Protein AF-X7YIC9-F1 (afdb_monomer_lite)

Sequence (78 aa):
MSSVTAGHGAASTVEIIPVTDLPEFRPGDNLAAAIAQAAPWLRDGDVVVITSKVVSKCEGRIVPAPKMSKRETSCGAS

Radius of gyration: 21.48 Å; chains: 1; bounding box: 40×48×59 Å

Organism: NCBI:txid1299334

Foldseek 3Di:
DDDPPPPPDPPDDDDDDDQPDQDDAAAQDDPVVSSCVSCVVDDPPDDDDDDPVRVCGHPNVDDPDPPDDDDDDDPDDD

Secondary structure (DSSP, 8-state):
-------TT--PPP------S-----TT--HHHHHHHH-TT--TT------HHHHHHHTS--PPPP------------

InterPro domains:
  IPR002847 Coenzyme F420:L-glutamate ligase-like domain [PF01996] (22-68)

pLDDT: mean 70.19, std 19.26, range [33.72, 92.62]

Structure (mmCIF, N/CA/C/O backbone):
data_AF-X7YIC9-F1
#
_entry.id   AF-X7YIC9-F1
#
loop_
_atom_site.group_PDB
_atom_site.id
_atom_site.type_symbol
_atom_site.label_atom_id
_atom_site.label_alt_id
_atom_site.label_comp_id
_atom_site.label_asym_id
_atom_site.label_entity_id
_atom_site.label_seq_id
_atom_site.pdbx_PDB_ins_code
_atom_site.Cartn_x
_atom_site.Cartn_y
_atom_site.Cartn_z
_atom_site.occupancy
_atom_site.B_iso_or_equiv
_atom_site.auth_seq_id
_atom_site.auth_comp_id
_atom_site.auth_asym_id
_atom_site.auth_atom_id
_atom_site.pdbx_PDB_model_num
ATOM 1 N N . MET A 1 1 ? 13.239 -29.373 -21.233 1.00 46.34 1 MET A N 1
ATOM 2 C CA . MET A 1 1 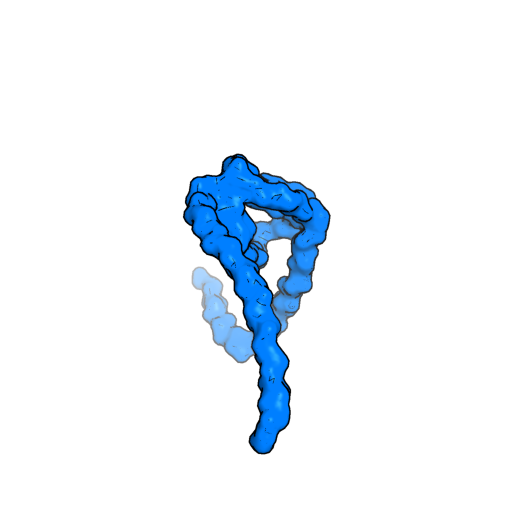? 14.603 -29.182 -20.701 1.00 46.34 1 MET A CA 1
ATOM 3 C C . MET A 1 1 ? 15.064 -27.789 -21.074 1.00 46.34 1 MET A C 1
ATOM 5 O O . MET A 1 1 ? 15.495 -27.591 -22.198 1.00 46.34 1 MET A O 1
ATOM 9 N N . SER A 1 2 ? 14.950 -26.847 -20.143 1.00 46.50 2 SER A N 1
ATOM 10 C CA . SER A 1 2 ? 15.698 -25.592 -20.201 1.00 46.50 2 SER A CA 1
ATOM 11 C C . SER A 1 2 ? 16.373 -25.463 -18.849 1.00 46.50 2 SER A C 1
ATOM 13 O O . SER A 1 2 ? 15.710 -25.303 -17.828 1.00 46.50 2 SER A O 1
ATOM 15 N N . SER A 1 3 ? 17.679 -25.704 -18.847 1.00 52.75 3 SER A N 1
ATOM 16 C CA . SER A 1 3 ? 18.530 -25.630 -17.666 1.00 52.75 3 SER A CA 1
ATOM 17 C C . SER A 1 3 ? 18.477 -24.210 -17.106 1.00 52.75 3 SER A C 1
ATOM 19 O O . SER A 1 3 ? 18.871 -23.271 -17.794 1.00 52.75 3 SER A O 1
ATOM 21 N N . VAL A 1 4 ? 18.001 -24.050 -15.869 1.00 56.12 4 VAL A N 1
ATOM 22 C CA . VAL A 1 4 ? 18.205 -22.816 -15.104 1.00 56.12 4 VAL A CA 1
ATOM 23 C C . VAL A 1 4 ? 19.661 -22.823 -14.664 1.00 56.12 4 VAL A C 1
ATOM 25 O O . VAL A 1 4 ? 20.032 -23.438 -13.667 1.00 56.12 4 VAL A O 1
ATOM 28 N N . THR A 1 5 ? 20.509 -22.171 -15.449 1.00 52.88 5 THR A N 1
ATOM 29 C CA . THR A 1 5 ? 21.849 -21.802 -15.006 1.00 52.88 5 THR A CA 1
ATOM 30 C C . THR A 1 5 ? 21.669 -20.735 -13.929 1.00 52.88 5 THR A C 1
ATOM 32 O O . THR A 1 5 ? 21.444 -19.567 -14.238 1.00 52.88 5 THR A O 1
ATOM 35 N N . ALA A 1 6 ? 21.699 -21.140 -12.658 1.00 61.69 6 ALA A N 1
ATOM 36 C CA . ALA A 1 6 ? 21.729 -20.224 -11.524 1.00 61.69 6 ALA A CA 1
ATOM 37 C C . ALA A 1 6 ? 23.084 -19.499 -11.517 1.00 61.69 6 ALA A C 1
ATOM 39 O O . ALA A 1 6 ? 24.052 -19.922 -10.885 1.00 61.69 6 ALA A O 1
ATOM 40 N N . GLY A 1 7 ? 23.172 -18.430 -12.306 1.00 47.28 7 GLY A N 1
ATOM 41 C CA . GLY A 1 7 ? 24.280 -17.494 -12.258 1.00 47.28 7 GLY A CA 1
ATOM 42 C C . GLY A 1 7 ? 24.200 -16.693 -10.964 1.00 47.28 7 GLY A C 1
ATOM 43 O O . GLY A 1 7 ? 23.324 -15.846 -10.810 1.00 47.28 7 GLY A O 1
ATOM 44 N N . HIS A 1 8 ? 25.133 -16.937 -10.047 1.00 56.06 8 HIS A N 1
ATOM 45 C CA . HIS A 1 8 ? 25.370 -16.109 -8.862 1.00 56.06 8 HIS A CA 1
ATOM 46 C C . HIS A 1 8 ? 25.999 -14.754 -9.243 1.00 56.06 8 HIS A C 1
ATOM 48 O O . HIS A 1 8 ? 27.114 -14.454 -8.822 1.00 56.06 8 HIS A O 1
ATOM 54 N N . GLY A 1 9 ? 25.322 -13.939 -10.060 1.00 57.75 9 GLY A N 1
ATOM 55 C CA . GLY A 1 9 ? 25.795 -12.578 -10.342 1.00 57.75 9 GLY A CA 1
ATOM 56 C C . GLY A 1 9 ? 25.559 -12.046 -11.750 1.00 57.75 9 GLY A C 1
ATOM 57 O O . GLY A 1 9 ? 26.500 -11.609 -12.400 1.00 57.75 9 GLY A O 1
ATOM 58 N N . ALA A 1 10 ? 24.306 -11.983 -12.194 1.00 58.03 10 ALA A N 1
ATOM 59 C CA . ALA A 1 10 ? 23.870 -10.799 -12.928 1.00 58.03 10 ALA A CA 1
ATOM 60 C C . ALA A 1 10 ? 23.046 -9.992 -11.924 1.00 58.03 10 ALA A C 1
ATOM 62 O O . ALA A 1 10 ? 21.926 -10.385 -11.603 1.00 58.03 10 ALA A O 1
ATOM 63 N N . ALA A 1 11 ? 23.629 -8.949 -11.328 1.00 65.00 11 ALA A N 1
ATOM 64 C CA . ALA A 1 11 ? 22.893 -8.082 -10.416 1.00 65.00 11 ALA A CA 1
ATOM 65 C C . ALA A 1 11 ? 21.703 -7.498 -11.188 1.00 65.00 11 ALA A C 1
ATOM 67 O O . ALA A 1 11 ? 21.873 -6.648 -12.057 1.00 65.00 11 ALA A O 1
ATOM 68 N N . SER A 1 12 ? 20.510 -8.031 -10.936 1.00 74.62 12 SER A N 1
ATOM 69 C CA . SER A 1 12 ? 19.283 -7.482 -11.498 1.00 74.62 12 SER A CA 1
ATOM 70 C C . SER A 1 12 ? 19.051 -6.131 -10.830 1.00 74.62 12 SER A C 1
ATOM 72 O O . SER A 1 12 ? 19.219 -6.018 -9.614 1.00 74.62 12 SER A O 1
ATOM 74 N N . THR A 1 13 ? 18.730 -5.102 -11.613 1.00 84.44 13 THR A N 1
ATOM 75 C CA . THR A 1 13 ? 18.455 -3.764 -11.077 1.00 84.44 13 THR A CA 1
ATOM 76 C C . THR A 1 13 ? 17.297 -3.845 -10.086 1.00 84.44 13 THR A C 1
ATOM 78 O O . THR A 1 13 ? 16.235 -4.365 -10.420 1.00 84.44 13 THR A O 1
ATOM 81 N N . VAL A 1 14 ? 17.508 -3.337 -8.871 1.00 84.88 14 VAL A N 1
ATOM 82 C CA . VAL A 1 14 ? 16.456 -3.164 -7.863 1.00 84.88 14 VAL A CA 1
ATOM 83 C C . VAL A 1 14 ? 16.094 -1.687 -7.817 1.00 84.88 14 VAL A C 1
ATOM 85 O O . VAL A 1 14 ? 16.965 -0.845 -7.598 1.00 84.88 14 VAL A O 1
ATOM 88 N N . GLU A 1 15 ? 14.813 -1.381 -7.997 1.00 89.19 15 GLU A N 1
ATOM 89 C CA . GLU A 1 15 ? 14.272 -0.027 -7.895 1.00 89.19 15 GLU A CA 1
ATOM 90 C C . GLU A 1 15 ? 13.365 0.081 -6.666 1.00 89.19 15 GLU A C 1
ATOM 92 O O . GLU A 1 15 ? 12.579 -0.818 -6.373 1.00 89.19 15 GLU A O 1
ATOM 97 N N . ILE A 1 16 ? 13.489 1.187 -5.930 1.00 91.12 16 ILE A N 1
ATOM 98 C CA . ILE A 1 16 ? 12.634 1.507 -4.784 1.00 91.12 16 ILE A CA 1
ATOM 99 C C . ILE A 1 16 ? 11.914 2.804 -5.120 1.00 91.12 16 ILE A C 1
ATOM 101 O O . ILE A 1 16 ? 12.524 3.873 -5.145 1.00 91.12 16 ILE A O 1
ATOM 105 N N . ILE A 1 17 ? 10.615 2.700 -5.379 1.00 92.62 17 ILE A N 1
ATOM 106 C CA . ILE A 1 17 ? 9.780 3.831 -5.777 1.00 92.62 17 ILE A CA 1
ATOM 107 C C . ILE A 1 17 ? 8.822 4.148 -4.622 1.00 92.62 17 ILE A C 1
ATOM 109 O O . ILE A 1 17 ? 8.107 3.253 -4.160 1.00 92.62 17 ILE A O 1
ATOM 113 N N . PRO A 1 18 ? 8.795 5.393 -4.116 1.00 90.88 18 PRO A N 1
ATOM 114 C CA . PRO A 1 18 ? 7.850 5.775 -3.080 1.00 90.88 18 PRO A CA 1
ATOM 115 C C . PRO A 1 18 ? 6.426 5.833 -3.643 1.00 90.88 18 PRO A C 1
ATOM 117 O O . PRO A 1 18 ? 6.192 6.375 -4.721 1.00 90.88 18 PRO A O 1
ATOM 120 N N . VAL A 1 19 ? 5.461 5.329 -2.872 1.00 89.62 19 VAL A N 1
ATOM 121 C CA . VAL A 1 19 ? 4.035 5.541 -3.147 1.00 89.62 19 VAL A CA 1
ATOM 122 C C . VAL A 1 19 ? 3.624 6.866 -2.505 1.00 89.62 19 VAL A C 1
ATOM 124 O O . VAL A 1 19 ? 3.601 6.980 -1.277 1.00 89.62 19 VAL A O 1
ATOM 127 N N . THR A 1 20 ? 3.359 7.879 -3.327 1.00 90.62 20 THR A N 1
ATOM 128 C CA . THR A 1 20 ? 2.929 9.213 -2.883 1.00 90.62 20 THR A CA 1
ATOM 129 C C . THR A 1 20 ? 1.407 9.318 -2.834 1.00 90.62 20 THR A C 1
ATOM 131 O O . THR A 1 20 ? 0.701 8.393 -3.222 1.00 90.62 20 THR A O 1
ATOM 134 N N . ASP A 1 21 ? 0.894 10.432 -2.307 1.00 89.69 21 ASP A N 1
ATOM 135 C CA . ASP A 1 21 ? -0.533 10.791 -2.375 1.00 89.69 21 ASP A CA 1
ATOM 136 C C . ASP A 1 21 ? -1.495 9.797 -1.700 1.00 89.69 21 ASP A C 1
ATOM 138 O O . ASP A 1 21 ? -2.690 9.751 -1.991 1.00 89.69 21 ASP A O 1
ATOM 142 N N . LEU A 1 22 ? -0.982 9.021 -0.740 1.00 88.44 22 LEU A N 1
ATOM 143 C CA . LEU A 1 22 ? -1.808 8.154 0.090 1.00 88.44 22 LEU A CA 1
ATOM 144 C C . LEU A 1 22 ? -2.640 8.979 1.088 1.00 88.44 22 LEU A C 1
ATOM 146 O O . LEU A 1 22 ? -2.122 9.918 1.702 1.00 88.44 22 LEU A O 1
ATOM 150 N N . PRO A 1 23 ? -3.915 8.612 1.303 1.00 85.88 23 PRO A N 1
ATOM 151 C CA . PRO A 1 23 ? -4.783 9.296 2.251 1.00 85.88 23 PRO A CA 1
ATOM 152 C C . PRO A 1 23 ? -4.418 8.973 3.707 1.00 85.88 23 PRO A C 1
ATOM 154 O O . PRO A 1 23 ? -3.702 8.018 4.015 1.00 85.88 23 PRO A O 1
ATOM 157 N N . GLU A 1 24 ? -4.981 9.744 4.638 1.00 86.19 24 GLU A 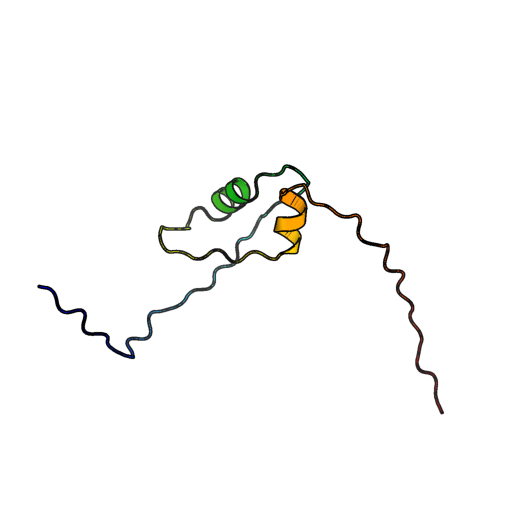N 1
ATOM 158 C CA . GLU A 1 24 ? -4.941 9.404 6.061 1.00 86.19 24 GLU A CA 1
ATOM 159 C C . GLU A 1 24 ? -5.896 8.234 6.345 1.00 86.19 24 GLU A C 1
ATOM 161 O O . GLU A 1 24 ? -7.114 8.405 6.357 1.00 86.19 24 GLU A O 1
ATOM 166 N N . PHE A 1 25 ? -5.328 7.056 6.602 1.00 84.50 25 PHE A N 1
ATOM 167 C CA . PHE A 1 25 ? -6.085 5.827 6.841 1.00 84.50 25 PHE A CA 1
ATOM 168 C C . PHE A 1 25 ? -6.841 5.808 8.175 1.00 84.50 25 PHE A C 1
ATOM 170 O O . PHE A 1 25 ? -6.317 6.196 9.228 1.00 84.50 25 PHE A O 1
ATOM 177 N N . ARG A 1 26 ? -8.053 5.260 8.142 1.00 82.19 26 ARG A N 1
ATOM 178 C CA . ARG A 1 26 ? -8.975 5.059 9.262 1.00 82.19 26 ARG A CA 1
ATOM 179 C C . ARG A 1 26 ? -9.431 3.592 9.348 1.00 82.19 26 ARG A C 1
ATOM 181 O O . ARG A 1 26 ? -9.307 2.842 8.381 1.00 82.19 26 ARG A O 1
ATOM 188 N N . PRO A 1 27 ? -9.974 3.168 10.503 1.00 80.50 27 PRO A N 1
ATOM 189 C CA . PRO A 1 27 ? -10.632 1.869 10.637 1.00 80.50 27 PRO A CA 1
ATOM 190 C C . PRO A 1 27 ? -11.664 1.605 9.553 1.00 80.50 27 PRO A C 1
ATOM 192 O O . PRO A 1 27 ? -12.578 2.404 9.369 1.00 80.50 27 PRO A O 1
ATOM 195 N N . GLY A 1 28 ? -11.527 0.458 8.886 1.00 78.44 28 GLY A N 1
ATOM 196 C CA . GLY A 1 28 ? -12.419 0.040 7.807 1.00 78.44 28 GLY A CA 1
ATOM 197 C C . GLY A 1 28 ? -12.003 0.522 6.416 1.00 78.44 28 GLY A C 1
ATOM 198 O O . GLY A 1 28 ? -12.610 0.088 5.439 1.00 78.44 28 GLY A O 1
ATOM 199 N N . ASP A 1 29 ? -10.966 1.357 6.297 1.00 83.44 29 ASP A N 1
ATOM 200 C CA . ASP A 1 29 ? -10.468 1.784 4.990 1.00 83.44 29 ASP A CA 1
ATOM 201 C C . ASP A 1 29 ? -9.804 0.625 4.236 1.00 83.44 29 ASP A C 1
ATOM 203 O O . ASP A 1 29 ? -9.049 -0.180 4.790 1.00 83.44 29 ASP A O 1
ATOM 207 N N . ASN A 1 30 ? -10.038 0.572 2.924 1.00 85.06 30 ASN A N 1
ATOM 208 C CA . ASN A 1 30 ? -9.419 -0.423 2.058 1.00 85.06 30 ASN A CA 1
ATOM 209 C C . ASN A 1 30 ? -8.006 0.020 1.649 1.00 85.06 30 ASN A C 1
ATOM 211 O O . ASN A 1 30 ? -7.813 0.737 0.664 1.00 85.06 30 ASN A O 1
ATOM 215 N N . LEU A 1 31 ? -7.013 -0.450 2.405 1.00 83.88 31 LEU A N 1
ATOM 216 C CA . LEU A 1 31 ? -5.596 -0.176 2.159 1.00 83.88 31 LEU A CA 1
ATOM 217 C C . LEU A 1 31 ? -5.143 -0.594 0.753 1.00 83.88 31 LEU A C 1
ATOM 219 O O . LEU A 1 31 ? -4.449 0.164 0.081 1.00 83.88 31 LEU A O 1
ATOM 223 N N . ALA A 1 32 ? -5.555 -1.777 0.293 1.00 84.56 32 ALA A N 1
ATOM 224 C CA . ALA A 1 32 ? -5.150 -2.298 -1.010 1.00 84.56 32 ALA A CA 1
ATOM 225 C C . ALA A 1 32 ? -5.686 -1.426 -2.154 1.00 84.56 32 ALA A C 1
ATOM 227 O O . ALA A 1 32 ? -4.941 -1.082 -3.069 1.00 84.56 32 ALA A O 1
ATOM 228 N N . ALA A 1 33 ? -6.951 -1.006 -2.071 1.00 87.44 33 ALA A N 1
ATOM 229 C CA . ALA A 1 33 ? -7.552 -0.127 -3.070 1.00 87.44 33 ALA A CA 1
ATOM 230 C C . ALA A 1 33 ? -6.888 1.259 -3.108 1.00 87.44 33 ALA A C 1
ATOM 232 O O . ALA A 1 33 ? -6.748 1.830 -4.188 1.00 87.44 33 ALA A O 1
ATOM 233 N N . ALA A 1 34 ? -6.473 1.800 -1.958 1.00 89.06 34 ALA A N 1
ATOM 234 C CA . ALA A 1 34 ? -5.749 3.071 -1.901 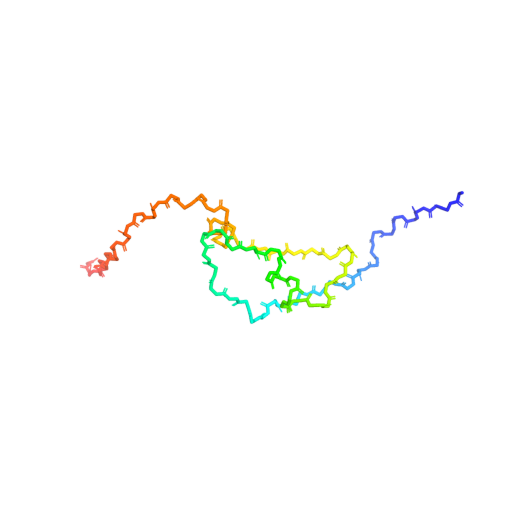1.00 89.06 34 ALA A CA 1
ATOM 235 C C . ALA A 1 34 ? -4.348 2.961 -2.525 1.00 89.06 34 ALA A C 1
ATOM 237 O O . ALA A 1 34 ? -3.955 3.828 -3.301 1.00 89.06 34 ALA A O 1
ATOM 238 N N . ILE A 1 35 ? -3.620 1.873 -2.246 1.00 87.88 35 ILE A N 1
ATOM 239 C CA . ILE A 1 35 ? -2.299 1.620 -2.841 1.00 87.88 35 ILE A CA 1
ATOM 240 C C . ILE A 1 35 ? -2.411 1.435 -4.356 1.00 87.88 35 ILE A C 1
ATOM 242 O O . ILE A 1 35 ? -1.647 2.048 -5.091 1.00 87.88 35 ILE A O 1
ATOM 246 N N . ALA A 1 36 ? -3.381 0.651 -4.835 1.00 87.81 36 ALA A N 1
ATOM 247 C CA . ALA A 1 36 ? -3.577 0.430 -6.269 1.00 87.81 36 ALA A CA 1
ATOM 248 C C . ALA A 1 36 ? -3.899 1.728 -7.031 1.00 87.81 36 ALA A C 1
ATOM 250 O O . ALA A 1 36 ? -3.472 1.899 -8.170 1.00 87.81 36 ALA A O 1
ATOM 251 N N . GLN A 1 37 ? -4.624 2.657 -6.398 1.00 91.50 37 GLN A N 1
ATOM 252 C CA . GLN A 1 37 ? -4.909 3.974 -6.975 1.00 91.50 37 GLN A CA 1
ATOM 253 C C . GLN A 1 37 ? -3.680 4.889 -6.990 1.00 91.50 37 GLN A C 1
ATOM 255 O O . GLN A 1 37 ? -3.451 5.578 -7.980 1.00 91.50 37 GLN A O 1
ATOM 260 N N . ALA A 1 38 ? -2.895 4.900 -5.912 1.00 91.31 38 ALA A N 1
ATOM 261 C CA . ALA A 1 38 ? -1.708 5.746 -5.786 1.00 91.31 38 ALA A CA 1
ATOM 262 C C . ALA A 1 38 ? -0.496 5.222 -6.582 1.00 91.31 38 ALA A C 1
ATOM 264 O O . ALA A 1 38 ? 0.368 5.997 -6.988 1.00 91.31 38 ALA A O 1
ATOM 265 N N . ALA A 1 39 ? -0.432 3.913 -6.833 1.00 91.56 39 ALA A N 1
ATOM 266 C CA . ALA A 1 39 ? 0.646 3.257 -7.567 1.00 91.56 39 ALA A CA 1
ATOM 267 C C . ALA A 1 39 ? 0.112 2.442 -8.763 1.00 91.56 39 ALA A C 1
ATOM 269 O O . ALA A 1 39 ? 0.256 1.218 -8.793 1.00 91.56 39 ALA A O 1
ATOM 270 N N . PRO A 1 40 ? -0.457 3.098 -9.794 1.00 91.25 40 PRO A N 1
ATOM 271 C CA . PRO A 1 40 ? -0.981 2.418 -10.985 1.00 91.25 40 PRO A CA 1
ATOM 272 C C . PRO A 1 40 ? 0.114 1.766 -11.850 1.00 91.25 40 PRO A C 1
ATOM 274 O O . PRO A 1 40 ? -0.184 1.074 -12.818 1.00 91.25 40 PRO A O 1
ATOM 277 N N . TRP A 1 41 ? 1.384 2.014 -11.526 1.00 89.69 41 TRP A N 1
ATOM 278 C CA . TRP A 1 41 ? 2.556 1.449 -12.187 1.00 89.69 41 TRP A CA 1
ATOM 279 C C . TRP A 1 41 ? 2.985 0.082 -11.626 1.00 89.69 41 TRP A C 1
ATOM 281 O O . TRP A 1 41 ? 3.877 -0.522 -12.219 1.00 89.69 41 TRP A O 1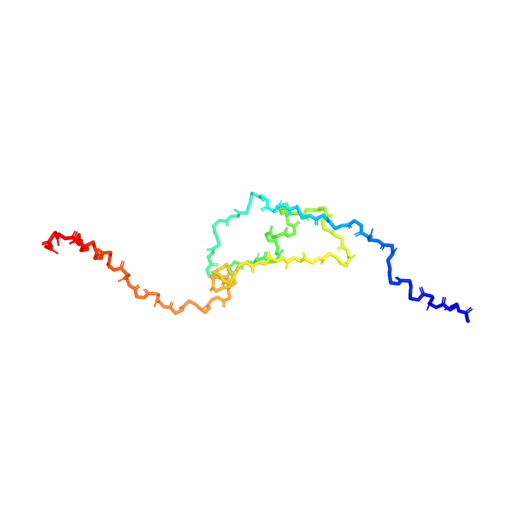
ATOM 291 N N . LEU A 1 42 ? 2.377 -0.398 -10.528 1.00 86.94 42 LEU A N 1
ATOM 292 C CA . LEU A 1 42 ? 2.648 -1.723 -9.953 1.00 86.94 42 LEU A CA 1
ATOM 293 C C . LEU A 1 42 ? 2.319 -2.845 -10.946 1.00 86.94 42 LEU A C 1
ATOM 295 O O . LEU A 1 42 ? 1.290 -2.815 -11.627 1.00 86.94 42 LEU A O 1
ATOM 299 N N . ARG A 1 43 ? 3.188 -3.852 -11.002 1.00 86.50 43 ARG A N 1
ATOM 300 C CA . ARG A 1 43 ? 3.090 -5.017 -11.889 1.00 86.50 43 ARG A CA 1
ATOM 301 C C . ARG A 1 43 ? 3.165 -6.316 -11.094 1.00 86.50 43 ARG A C 1
ATOM 303 O O . ARG A 1 43 ? 3.601 -6.350 -9.944 1.00 86.50 43 ARG A O 1
ATOM 310 N N . ASP A 1 44 ? 2.765 -7.411 -11.734 1.00 81.31 44 ASP A N 1
ATOM 311 C CA . ASP A 1 44 ? 2.906 -8.742 -11.151 1.00 81.31 44 ASP A CA 1
ATOM 312 C C . ASP A 1 44 ? 4.376 -9.045 -10.829 1.00 81.31 44 ASP A C 1
ATOM 314 O O . ASP A 1 44 ? 5.259 -8.897 -11.675 1.00 81.31 44 ASP A O 1
ATOM 318 N N . GLY A 1 45 ? 4.626 -9.496 -9.599 1.00 81.75 45 GLY A N 1
ATOM 319 C CA . GLY A 1 45 ? 5.971 -9.764 -9.085 1.00 81.75 45 GLY A CA 1
ATOM 320 C C . GLY A 1 45 ? 6.594 -8.612 -8.291 1.00 81.75 45 GLY A C 1
ATOM 321 O O . GLY A 1 45 ? 7.610 -8.840 -7.632 1.00 81.75 45 GLY A O 1
ATOM 322 N N . ASP A 1 46 ? 5.979 -7.425 -8.279 1.00 84.88 46 ASP A N 1
ATOM 323 C CA . ASP A 1 46 ? 6.427 -6.313 -7.439 1.00 84.88 46 ASP A CA 1
ATOM 324 C C . ASP A 1 46 ? 6.106 -6.557 -5.957 1.00 84.88 46 ASP A C 1
ATOM 326 O O . ASP A 1 46 ? 5.095 -7.163 -5.588 1.00 84.88 46 ASP A O 1
ATOM 330 N N . VAL A 1 47 ? 6.973 -6.047 -5.080 1.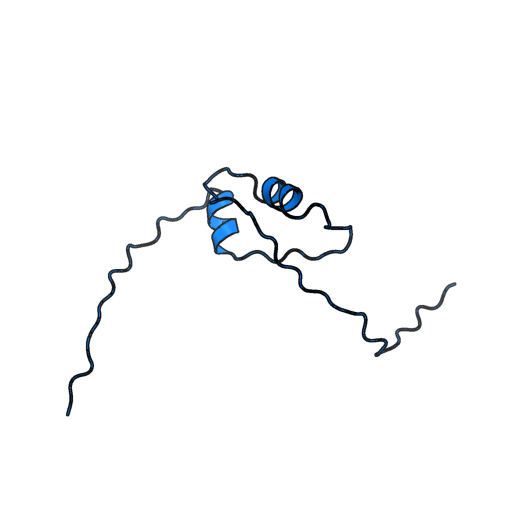00 84.69 47 VAL A N 1
ATOM 331 C CA . VAL A 1 47 ? 6.825 -6.175 -3.626 1.00 84.69 47 VAL A CA 1
ATOM 332 C C . VAL A 1 47 ? 6.422 -4.834 -3.030 1.00 84.69 47 VAL A C 1
ATOM 334 O O . VAL A 1 47 ? 7.156 -3.852 -3.120 1.00 84.69 47 VAL A O 1
ATOM 337 N N . VAL A 1 48 ? 5.277 -4.809 -2.348 1.00 85.88 48 VAL A N 1
ATOM 338 C CA . VAL A 1 48 ? 4.799 -3.624 -1.629 1.00 85.88 48 VAL A CA 1
ATOM 339 C C . VAL A 1 48 ? 5.183 -3.726 -0.156 1.00 85.88 48 VAL A C 1
ATOM 341 O O . VAL A 1 48 ? 4.734 -4.621 0.560 1.00 85.88 48 VAL A O 1
ATOM 344 N N . VAL A 1 49 ? 5.993 -2.777 0.314 1.00 86.75 49 VAL A N 1
ATOM 345 C CA . VAL A 1 49 ? 6.375 -2.665 1.726 1.00 86.75 49 VAL A CA 1
ATOM 346 C C . VAL A 1 49 ? 5.517 -1.600 2.397 1.00 86.75 49 VAL A C 1
ATOM 348 O O . VAL A 1 49 ? 5.506 -0.441 1.990 1.00 86.75 49 VAL A O 1
ATOM 351 N N . ILE A 1 50 ? 4.819 -1.989 3.460 1.00 84.69 50 ILE A N 1
ATOM 352 C CA . ILE A 1 50 ? 3.944 -1.109 4.240 1.00 84.69 50 ILE A CA 1
ATOM 353 C C . ILE A 1 50 ? 4.374 -1.120 5.700 1.00 84.69 50 ILE A C 1
ATOM 355 O O . ILE A 1 50 ? 4.764 -2.149 6.250 1.00 84.69 50 ILE A O 1
ATOM 359 N N . THR A 1 51 ? 4.277 0.035 6.356 1.00 82.25 51 THR A N 1
ATOM 360 C CA . THR A 1 51 ? 4.539 0.111 7.796 1.00 82.25 51 THR A CA 1
ATOM 361 C C . THR A 1 51 ? 3.395 -0.531 8.579 1.00 82.25 51 THR A C 1
ATOM 363 O O . THR A 1 51 ? 2.218 -0.386 8.238 1.00 82.25 51 THR A O 1
ATOM 366 N N . SER A 1 52 ? 3.726 -1.185 9.692 1.00 79.69 52 SER A N 1
ATOM 367 C CA . SER A 1 52 ? 2.746 -1.834 10.577 1.00 79.69 52 SER A CA 1
ATOM 368 C C . SER A 1 52 ? 1.683 -0.873 11.127 1.00 79.69 52 SER A C 1
ATOM 370 O O . SER A 1 52 ? 0.573 -1.289 11.459 1.00 79.69 52 SER A O 1
ATOM 372 N N . LYS A 1 53 ? 1.986 0.430 11.184 1.00 82.06 53 LYS A N 1
ATOM 373 C CA . LYS A 1 53 ? 1.060 1.463 11.659 1.00 82.06 53 LYS A CA 1
ATOM 374 C C . LYS A 1 53 ? -0.166 1.611 10.760 1.00 82.06 53 LYS A C 1
ATOM 376 O O . LYS A 1 53 ? -1.267 1.802 11.269 1.00 82.06 53 LYS A O 1
ATOM 381 N N . VAL A 1 54 ? 0.019 1.541 9.443 1.00 76.31 54 VAL A N 1
ATOM 382 C CA . VAL A 1 54 ? -1.083 1.684 8.481 1.00 76.31 54 VAL A CA 1
ATOM 383 C C . VAL A 1 54 ? -1.976 0.444 8.510 1.00 76.31 54 VAL A C 1
ATOM 385 O O . VAL A 1 54 ? -3.194 0.570 8.585 1.00 76.31 54 VAL A O 1
ATOM 388 N N . VAL A 1 55 ? -1.370 -0.744 8.580 1.00 74.56 55 VAL A N 1
ATOM 389 C CA . VAL A 1 55 ? -2.093 -2.020 8.700 1.00 74.56 55 VAL A CA 1
ATOM 390 C C . VAL A 1 55 ? -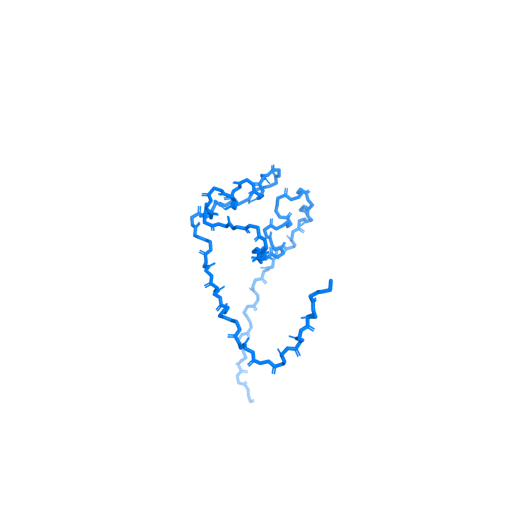2.979 -2.041 9.954 1.00 74.56 55 VAL A C 1
ATOM 392 O O . VAL A 1 55 ? -4.164 -2.353 9.868 1.00 74.56 55 VAL A O 1
ATOM 395 N N . SER A 1 56 ? -2.454 -1.601 11.105 1.00 75.19 56 SER A N 1
ATOM 396 C CA . SER A 1 56 ? -3.228 -1.521 12.355 1.00 75.19 56 SER A CA 1
ATOM 397 C C . SER A 1 56 ? -4.418 -0.554 12.280 1.00 75.19 56 SER A C 1
ATOM 399 O O . SER A 1 56 ? -5.456 -0.826 12.886 1.00 75.19 56 SER A O 1
ATOM 401 N N . LYS A 1 57 ? -4.295 0.556 11.536 1.00 78.69 57 LYS A N 1
ATOM 402 C CA . LYS A 1 57 ? -5.399 1.504 11.330 1.00 78.69 57 LYS A CA 1
ATOM 403 C C . LYS A 1 57 ? -6.502 0.900 10.464 1.00 78.69 57 LYS A C 1
ATOM 405 O O . LYS A 1 57 ? -7.655 1.014 10.853 1.00 78.69 57 LYS A O 1
ATOM 410 N N . CYS A 1 58 ? -6.167 0.250 9.348 1.00 71.44 58 CYS A N 1
ATOM 411 C CA . CYS A 1 58 ? -7.156 -0.246 8.382 1.00 71.44 58 CYS A CA 1
ATOM 412 C C . CYS A 1 58 ? -7.900 -1.509 8.848 1.00 71.44 58 CYS A C 1
ATOM 414 O O . CYS A 1 58 ? -9.110 -1.603 8.660 1.00 71.44 58 CYS A O 1
ATOM 416 N N . GLU A 1 59 ? -7.221 -2.460 9.503 1.00 60.41 59 GLU A N 1
ATOM 417 C CA . GLU A 1 59 ? -7.814 -3.749 9.916 1.00 60.41 59 GLU A CA 1
ATOM 418 C C . GLU A 1 59 ? -8.866 -3.643 11.041 1.00 60.41 59 GLU A C 1
ATOM 420 O O . GLU A 1 59 ? -9.431 -4.653 11.459 1.00 60.41 59 GLU A O 1
ATOM 425 N N . GLY A 1 60 ? -9.114 -2.453 11.597 1.00 53.78 60 GLY A N 1
ATOM 426 C CA . GLY A 1 60 ? -10.063 -2.279 12.702 1.00 53.78 60 GLY A CA 1
ATOM 427 C C . GLY A 1 60 ? -9.610 -2.897 14.035 1.00 53.78 60 GLY A C 1
ATOM 428 O O . GLY A 1 60 ? -10.350 -2.840 15.013 1.00 53.78 60 GLY A O 1
ATOM 429 N N . ARG A 1 61 ? -8.377 -3.420 14.131 1.00 43.44 61 ARG A N 1
ATOM 430 C CA . ARG A 1 61 ? -7.721 -3.813 15.394 1.00 43.44 61 ARG A CA 1
ATOM 431 C C . ARG A 1 61 ? -6.952 -2.641 16.009 1.00 43.44 61 ARG A C 1
ATOM 433 O O . ARG A 1 61 ? -5.753 -2.733 16.275 1.00 43.44 61 ARG A O 1
ATOM 440 N N . ILE A 1 62 ? -7.635 -1.521 16.239 1.00 43.44 62 ILE A N 1
ATOM 441 C CA . ILE A 1 62 ? -7.066 -0.434 17.041 1.00 43.44 62 ILE A CA 1
ATOM 442 C C . ILE A 1 62 ? -7.240 -0.798 18.519 1.00 43.44 62 ILE A C 1
ATOM 444 O O . ILE A 1 62 ? -8.312 -0.621 19.091 1.00 43.44 62 ILE A O 1
ATOM 448 N N . VAL A 1 63 ? -6.172 -1.287 19.155 1.00 46.19 63 VAL A N 1
ATOM 449 C CA . VAL A 1 63 ? -6.031 -1.183 20.615 1.00 46.19 63 VAL A CA 1
ATOM 450 C C . VAL A 1 63 ? -5.720 0.289 20.913 1.00 46.19 63 VAL A C 1
ATOM 452 O O . VAL A 1 63 ? -4.795 0.830 20.299 1.00 46.19 63 VAL A O 1
ATOM 455 N N . PRO A 1 64 ? -6.463 0.976 21.800 1.00 39.47 64 PRO A N 1
ATOM 456 C CA . PRO A 1 64 ? -6.174 2.362 22.145 1.00 39.47 64 PRO A CA 1
ATOM 457 C C . PRO A 1 64 ? -4.721 2.492 22.614 1.00 39.47 64 PRO A C 1
ATOM 459 O O . PRO A 1 64 ? -4.326 1.875 23.602 1.00 39.47 64 PRO A O 1
ATOM 462 N N . ALA A 1 65 ? -3.912 3.282 21.907 1.00 37.91 65 ALA A N 1
ATOM 463 C CA . ALA A 1 65 ? -2.555 3.563 22.351 1.00 37.91 65 ALA A CA 1
ATOM 464 C C . ALA A 1 65 ? -2.618 4.393 23.650 1.00 37.91 65 ALA A C 1
ATOM 466 O O . ALA A 1 65 ? -3.346 5.395 23.687 1.00 37.91 65 ALA A O 1
ATOM 467 N N . PRO A 1 66 ? -1.878 4.029 24.715 1.00 36.06 66 PRO A N 1
ATOM 468 C CA . PRO A 1 66 ? -1.791 4.875 25.892 1.00 36.06 66 PRO A CA 1
ATOM 469 C C . PRO A 1 66 ? -1.188 6.225 25.494 1.00 36.06 66 PRO A C 1
ATOM 471 O O . PRO A 1 66 ? -0.217 6.299 24.738 1.00 36.06 66 PRO A O 1
ATOM 474 N N . LYS A 1 67 ? -1.795 7.311 25.985 1.00 39.28 67 LYS A N 1
ATOM 475 C CA . LYS A 1 67 ? -1.309 8.680 25.784 1.00 39.28 67 LYS A CA 1
ATOM 476 C C . LYS A 1 67 ? 0.100 8.786 26.373 1.00 39.28 67 LYS A C 1
ATOM 478 O O . LYS A 1 67 ? 0.260 8.850 27.587 1.00 39.28 67 LYS A O 1
ATOM 483 N N . MET A 1 68 ? 1.118 8.804 25.518 1.00 33.72 68 MET A N 1
ATOM 484 C CA . MET A 1 68 ? 2.503 9.017 25.936 1.00 33.72 68 MET A CA 1
ATOM 485 C C . MET A 1 68 ? 2.681 10.498 26.290 1.00 33.72 68 MET A C 1
ATOM 487 O O . MET A 1 68 ? 2.823 11.342 25.407 1.00 33.72 68 MET A O 1
ATOM 491 N N . SER A 1 69 ? 2.643 10.833 27.583 1.00 37.81 69 SER A N 1
ATOM 492 C CA . SER A 1 69 ? 3.061 12.153 28.063 1.00 37.81 69 SER A CA 1
ATOM 493 C C . SER A 1 69 ? 4.577 12.271 27.918 1.00 37.81 69 SER A C 1
ATOM 495 O O . SER A 1 69 ? 5.315 11.493 28.526 1.00 37.81 69 SER A O 1
ATOM 497 N N . LYS A 1 70 ? 5.055 13.238 27.133 1.00 42.03 70 LYS A N 1
ATOM 498 C CA . LYS A 1 70 ? 6.484 13.534 27.023 1.00 42.03 70 LYS A CA 1
ATOM 499 C C . LYS A 1 70 ? 6.982 14.088 28.362 1.00 42.03 70 LYS A C 1
ATOM 501 O O . LYS A 1 70 ? 6.613 15.189 28.752 1.00 42.03 70 LYS A O 1
ATOM 506 N N . ARG A 1 71 ? 7.776 13.304 29.093 1.00 44.56 71 ARG A N 1
ATOM 507 C CA . ARG A 1 71 ? 8.582 13.800 30.215 1.00 44.56 71 ARG A CA 1
ATOM 508 C C . ARG A 1 71 ? 9.932 14.214 29.642 1.00 44.56 71 ARG A C 1
ATOM 510 O O . ARG A 1 71 ? 10.763 13.364 29.338 1.00 44.56 71 ARG A O 1
ATOM 517 N N . GLU A 1 72 ? 10.113 15.512 29.443 1.00 53.09 72 GLU A N 1
ATOM 518 C CA . GLU A 1 72 ? 11.444 16.107 29.385 1.00 53.09 72 GLU A CA 1
ATOM 519 C C . GLU A 1 72 ? 11.976 16.142 30.814 1.00 53.09 72 GLU A C 1
ATOM 521 O O . GLU A 1 72 ? 11.435 16.845 31.666 1.00 53.09 72 GLU A O 1
ATOM 526 N N . THR A 1 73 ? 13.019 15.366 31.087 1.00 49.22 73 THR A N 1
ATOM 527 C CA . THR A 1 73 ? 13.868 15.619 32.246 1.00 49.22 73 THR A CA 1
ATOM 528 C C . THR A 1 73 ? 15.234 15.987 31.701 1.00 49.22 73 THR A C 1
ATOM 530 O O . THR A 1 73 ? 15.960 15.148 31.170 1.00 49.22 73 THR A O 1
ATOM 533 N N . SER A 1 74 ? 15.539 17.279 31.777 1.00 49.53 74 SER A N 1
ATOM 534 C CA . SER A 1 74 ? 16.869 17.831 31.566 1.00 49.53 74 SER A CA 1
ATOM 535 C C . SER A 1 74 ? 17.849 17.143 32.515 1.00 49.53 74 SER A C 1
ATOM 537 O O . SER A 1 74 ? 17.650 17.179 33.731 1.00 49.53 74 SER A O 1
ATOM 539 N N . CYS A 1 75 ? 18.911 16.541 31.983 1.00 38.72 75 CYS A N 1
ATOM 540 C CA . CYS A 1 75 ? 20.055 16.159 32.802 1.00 38.72 75 CYS A CA 1
ATOM 541 C C . CYS A 1 75 ? 20.818 17.447 33.142 1.00 38.72 75 CYS A C 1
ATOM 543 O O . CYS A 1 75 ? 21.561 17.979 32.319 1.00 38.72 75 CYS A O 1
ATOM 545 N N . GLY A 1 76 ? 20.514 18.000 34.315 1.00 45.84 76 GLY A N 1
ATOM 546 C CA . GLY A 1 76 ? 21.291 19.049 34.957 1.00 45.84 76 GLY A CA 1
ATOM 547 C C . GLY A 1 76 ? 22.539 18.454 35.605 1.00 45.84 76 GLY A C 1
ATOM 548 O O . GLY A 1 76 ? 22.522 17.316 36.065 1.00 45.84 76 GLY A O 1
ATOM 549 N N . ALA A 1 77 ? 23.601 19.252 35.589 1.00 46.47 77 ALA A N 1
ATOM 550 C CA . ALA A 1 77 ? 24.946 18.973 36.066 1.00 46.47 77 ALA A CA 1
ATOM 551 C C . ALA A 1 77 ? 25.034 18.261 37.428 1.00 46.47 77 ALA A C 1
ATOM 553 O O . ALA A 1 77 ? 24.346 18.639 38.376 1.00 46.47 77 ALA A O 1
ATOM 554 N N . SER A 1 78 ? 26.003 17.352 37.552 1.00 41.56 78 SER A N 1
ATOM 555 C CA . SER A 1 78 ? 27.165 17.588 38.419 1.00 41.56 78 SER A CA 1
ATOM 556 C C . SER A 1 78 ? 28.342 16.703 38.033 1.00 41.56 78 SER A C 1
ATOM 558 O O . SER A 1 78 ? 28.107 15.619 37.458 1.00 41.56 78 SER A O 1
#